Protein AF-A0A536PSN5-F1 (afdb_monomer_lite)

Sequence (116 aa):
MEDESQDAVEALYRTQGERIWRAVMAYTQDPDLASDAVAEAFAQALVRGSAIRSPARWVWRTAFRIAAGMLQERSRSVRLAGTESYLMRDLGGELLTGLARLPAKQRAALVLFYYA

Secondary structure (DSSP, 8-state):
-HHHHHHHHHHHHHHHHHHHHHHHHHHHS-HHHHHHHHHHHHHHHHHHGGG-S-HHHHHHHHHHHHHHHHHHHHHHHHHHH-STTTTS---S-HHHHHHHTS-HHHHHHHHHHHH-

Structure (mmCIF, N/CA/C/O backbone):
data_AF-A0A536PSN5-F1
#
_entry.id   AF-A0A536PSN5-F1
#
loop_
_atom_site.group_PDB
_atom_site.id
_atom_site.type_symbol
_atom_site.label_atom_id
_atom_site.label_alt_id
_atom_site.label_comp_id
_atom_site.label_asym_id
_atom_site.label_entity_id
_atom_site.label_seq_id
_atom_site.pdbx_PDB_ins_code
_atom_site.Cartn_x
_atom_site.Cartn_y
_atom_site.Cartn_z
_atom_site.occupancy
_atom_site.B_iso_or_equiv
_atom_site.auth_seq_id
_atom_site.auth_comp_id
_atom_site.auth_asym_id
_atom_site.auth_atom_id
_atom_site.pdbx_PDB_model_num
ATOM 1 N N . MET A 1 1 ? -16.785 7.607 18.757 1.00 63.78 1 MET A N 1
ATOM 2 C CA . MET A 1 1 ? -16.871 6.822 17.503 1.00 63.78 1 MET A CA 1
ATOM 3 C C . MET A 1 1 ? -15.772 7.208 16.521 1.00 63.78 1 MET A C 1
ATOM 5 O O . MET A 1 1 ? -15.160 6.308 15.972 1.00 63.78 1 MET A O 1
ATOM 9 N N . GLU A 1 2 ? -15.506 8.499 16.287 1.00 70.06 2 GLU A N 1
ATOM 10 C CA . GLU A 1 2 ? -14.378 8.940 15.439 1.00 70.06 2 GLU A CA 1
ATOM 11 C C . GLU A 1 2 ? -13.020 8.499 16.011 1.00 70.06 2 GLU A C 1
ATOM 13 O O . GLU A 1 2 ? -12.259 7.839 15.310 1.00 70.06 2 GLU A O 1
ATOM 18 N N . ASP A 1 3 ? -12.813 8.731 17.308 1.00 76.31 3 ASP A N 1
ATOM 19 C CA . ASP A 1 3 ? -11.624 8.338 18.085 1.00 76.31 3 ASP A CA 1
ATOM 20 C C . ASP A 1 3 ? -11.313 6.829 17.972 1.00 76.31 3 ASP A C 1
ATOM 22 O O . ASP A 1 3 ? -10.254 6.423 17.509 1.00 76.31 3 ASP A O 1
ATOM 26 N N . GLU A 1 4 ? -12.319 5.981 18.205 1.00 81.38 4 GLU A N 1
ATOM 27 C CA . GLU A 1 4 ? -12.217 4.516 18.090 1.00 81.38 4 GLU A CA 1
ATOM 28 C C . GLU A 1 4 ? -11.838 4.040 16.672 1.00 81.38 4 GLU A C 1
ATOM 30 O O . GLU A 1 4 ? -11.138 3.042 16.491 1.00 81.38 4 GLU A O 1
ATOM 35 N N . SER A 1 5 ? -12.282 4.759 15.633 1.00 83.81 5 SER A N 1
ATOM 36 C CA . SER A 1 5 ? -11.906 4.439 14.252 1.00 83.81 5 SER A CA 1
ATOM 37 C C . SER A 1 5 ? -10.469 4.850 13.923 1.00 83.81 5 SER A C 1
ATOM 39 O O . SER A 1 5 ? -9.805 4.155 13.151 1.00 83.81 5 SER A O 1
ATOM 41 N N . GLN A 1 6 ? -9.974 5.935 14.525 1.00 87.38 6 GLN A N 1
ATOM 42 C CA . GLN A 1 6 ? -8.581 6.356 14.397 1.00 87.38 6 GLN A CA 1
ATOM 43 C C . GLN A 1 6 ? -7.655 5.394 15.143 1.00 87.38 6 GLN A C 1
ATOM 45 O O . GLN A 1 6 ? -6.675 4.939 14.55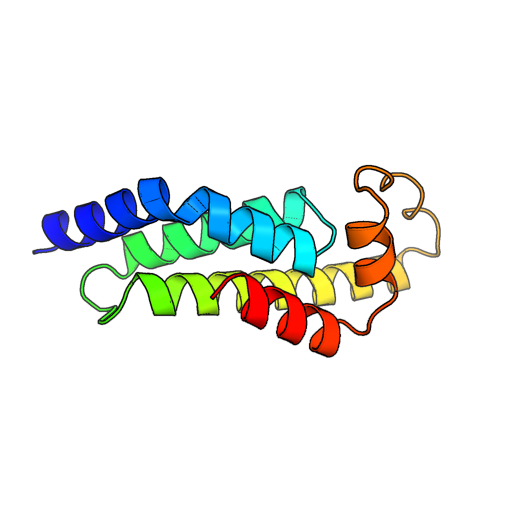0 1.00 87.38 6 GLN A O 1
ATOM 50 N N . ASP A 1 7 ? -8.034 4.963 16.348 1.00 91.25 7 ASP A N 1
ATOM 51 C CA . ASP A 1 7 ? -7.325 3.935 17.116 1.00 91.25 7 ASP A CA 1
ATOM 52 C C . ASP A 1 7 ? -7.201 2.621 16.334 1.00 91.25 7 ASP A C 1
ATOM 54 O O . ASP A 1 7 ? -6.140 1.994 16.297 1.00 91.25 7 ASP A O 1
ATOM 58 N N . ALA A 1 8 ? -8.266 2.208 15.639 1.00 90.75 8 ALA A N 1
ATOM 59 C CA . ALA A 1 8 ? -8.238 1.012 14.801 1.00 90.75 8 ALA A CA 1
ATOM 60 C C . ALA A 1 8 ? -7.265 1.141 13.613 1.00 90.75 8 ALA A C 1
ATOM 62 O O . ALA A 1 8 ? -6.601 0.167 13.240 1.00 90.75 8 ALA A O 1
ATOM 63 N N . VAL A 1 9 ? -7.165 2.329 13.007 1.00 94.06 9 VAL A N 1
ATOM 64 C CA . VAL A 1 9 ? -6.217 2.604 11.915 1.00 94.06 9 VAL A CA 1
ATOM 65 C C . VAL A 1 9 ? -4.780 2.684 12.441 1.00 94.06 9 VAL A C 1
ATOM 67 O O . VAL A 1 9 ? -3.878 2.130 11.810 1.00 94.06 9 VAL A O 1
ATOM 70 N N . GLU A 1 10 ? -4.556 3.290 13.606 1.00 94.75 10 GLU A N 1
ATOM 71 C CA . GLU A 1 10 ? -3.248 3.318 14.267 1.00 94.75 10 GLU A CA 1
ATOM 72 C C . GLU A 1 10 ? -2.779 1.905 14.639 1.00 94.75 10 GLU A C 1
ATOM 74 O O . GLU A 1 10 ? -1.652 1.510 14.322 1.00 94.75 10 GLU A O 1
ATOM 79 N N . ALA A 1 11 ? -3.655 1.104 15.248 1.00 95.25 11 ALA A N 1
ATOM 80 C CA . ALA A 1 11 ? -3.371 -0.289 15.573 1.00 95.25 11 ALA A CA 1
ATOM 81 C C . ALA A 1 11 ? -3.028 -1.096 14.311 1.00 95.25 11 ALA A C 1
ATOM 83 O O . ALA A 1 11 ? -2.084 -1.893 14.309 1.00 95.25 11 ALA A O 1
ATOM 84 N N . LEU A 1 12 ? -3.741 -0.860 13.206 1.00 96.38 12 LEU A N 1
ATOM 85 C CA . LEU A 1 12 ? -3.426 -1.463 11.912 1.00 96.38 12 LEU A CA 1
ATOM 86 C C . LEU A 1 12 ? -2.048 -1.029 11.393 1.00 96.38 12 LEU A C 1
ATOM 88 O O . LEU A 1 12 ? -1.303 -1.870 10.894 1.00 96.38 12 LEU A O 1
ATOM 92 N N . TYR A 1 13 ? -1.688 0.250 11.511 1.00 95.62 13 TYR A N 1
ATOM 93 C CA . TYR A 1 13 ? -0.374 0.740 11.091 1.00 95.62 13 TYR A CA 1
ATOM 94 C C . TYR A 1 13 ? 0.748 0.059 11.877 1.00 95.62 13 TYR A C 1
ATOM 96 O O . TYR A 1 13 ? 1.680 -0.481 11.284 1.00 95.62 13 TYR A O 1
ATOM 104 N N . ARG A 1 14 ? 0.621 -0.011 13.206 1.00 96.75 14 ARG A N 1
ATOM 105 C CA . ARG A 1 14 ? 1.626 -0.652 14.066 1.00 96.75 14 ARG A CA 1
ATOM 106 C C . ARG A 1 14 ? 1.763 -2.152 13.812 1.00 96.75 14 ARG A C 1
ATOM 108 O O . ARG A 1 14 ? 2.863 -2.683 13.900 1.00 96.75 14 ARG A O 1
ATOM 115 N N . THR A 1 15 ? 0.664 -2.838 13.498 1.00 97.12 15 THR A N 1
ATOM 116 C CA . THR A 1 15 ? 0.666 -4.301 13.319 1.00 97.12 15 THR A CA 1
ATOM 117 C C . THR A 1 15 ? 0.962 -4.753 11.891 1.00 97.12 15 THR A C 1
ATOM 119 O O . THR A 1 15 ? 1.561 -5.809 11.702 1.00 97.12 15 THR A O 1
ATOM 122 N N . GLN A 1 16 ? 0.545 -3.993 10.874 1.00 96.06 16 GLN A N 1
ATOM 123 C CA . GLN A 1 16 ? 0.654 -4.400 9.468 1.00 96.06 16 GLN A CA 1
ATOM 124 C C . GLN A 1 16 ? 1.354 -3.391 8.562 1.00 96.06 16 GLN A C 1
ATOM 126 O O . GLN A 1 16 ? 1.675 -3.757 7.432 1.00 96.06 16 GLN A O 1
ATOM 131 N N . GLY A 1 17 ? 1.624 -2.163 9.011 1.00 95.62 17 GLY A N 1
ATOM 132 C CA . GLY A 1 17 ? 2.214 -1.112 8.177 1.00 95.62 17 GLY A CA 1
ATOM 133 C C . GLY A 1 17 ? 3.507 -1.561 7.500 1.00 95.62 17 GLY A C 1
ATOM 134 O O . GLY A 1 17 ? 3.641 -1.449 6.285 1.00 95.62 17 GLY A O 1
ATOM 135 N N . GLU A 1 18 ? 4.405 -2.196 8.251 1.00 96.56 18 GLU A N 1
ATOM 136 C CA . GLU A 1 18 ? 5.664 -2.717 7.713 1.00 96.56 18 GLU A CA 1
ATOM 137 C C . GLU A 1 18 ? 5.453 -3.864 6.702 1.00 96.56 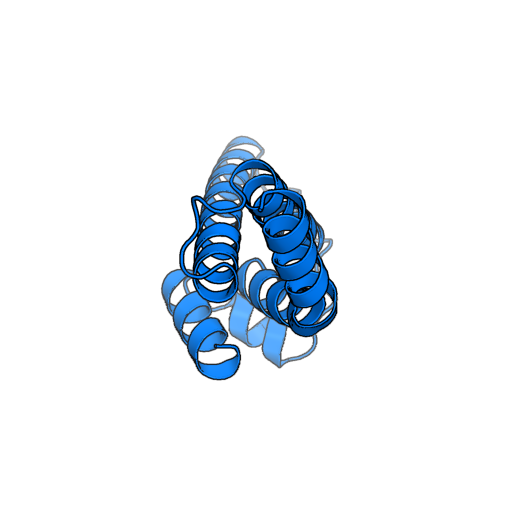18 GLU A C 1
ATOM 139 O O . GLU A 1 18 ? 6.143 -3.953 5.686 1.00 96.56 18 GLU A O 1
ATOM 144 N N . ARG A 1 19 ? 4.473 -4.747 6.936 1.00 96.00 19 ARG A N 1
ATOM 145 C CA . ARG A 1 19 ? 4.123 -5.839 6.008 1.00 96.00 19 ARG A CA 1
ATOM 146 C C . ARG A 1 19 ? 3.547 -5.291 4.703 1.00 96.00 19 ARG A C 1
ATOM 148 O O . ARG A 1 19 ? 3.926 -5.759 3.632 1.00 96.00 19 ARG A O 1
ATOM 155 N N . ILE A 1 20 ? 2.668 -4.296 4.794 1.00 97.50 20 ILE A N 1
ATOM 156 C CA . ILE A 1 20 ? 2.094 -3.606 3.635 1.00 97.50 20 ILE A CA 1
ATOM 157 C C . ILE A 1 20 ? 3.206 -2.887 2.869 1.00 97.50 20 ILE A C 1
ATOM 159 O O . ILE A 1 20 ? 3.302 -3.046 1.656 1.00 97.50 20 ILE A O 1
ATOM 163 N N . TRP A 1 21 ? 4.092 -2.170 3.563 1.00 97.56 21 TRP A N 1
ATOM 164 C CA . TRP A 1 21 ? 5.226 -1.484 2.948 1.00 97.56 21 TRP A CA 1
ATOM 165 C C . TRP A 1 21 ? 6.144 -2.437 2.188 1.00 97.56 21 TRP A C 1
ATOM 167 O O . TRP A 1 21 ? 6.420 -2.196 1.016 1.00 97.56 21 TRP A O 1
ATOM 177 N N . ARG A 1 22 ? 6.547 -3.567 2.787 1.00 95.19 22 ARG A N 1
ATOM 178 C CA . ARG A 1 22 ? 7.376 -4.569 2.092 1.00 95.19 22 ARG A CA 1
ATOM 179 C C . ARG A 1 22 ? 6.687 -5.118 0.844 1.00 95.19 22 ARG A C 1
ATOM 181 O O . ARG A 1 22 ? 7.340 -5.292 -0.183 1.00 95.19 22 ARG A O 1
ATOM 188 N N . ALA A 1 23 ? 5.378 -5.360 0.912 1.00 95.38 23 ALA A N 1
ATOM 189 C CA . ALA A 1 23 ? 4.603 -5.821 -0.233 1.00 95.38 23 ALA A CA 1
ATOM 190 C C . ALA A 1 23 ? 4.575 -4.767 -1.352 1.00 95.38 23 ALA A C 1
ATOM 192 O O . ALA A 1 23 ? 4.862 -5.069 -2.510 1.00 95.38 23 ALA A O 1
ATOM 193 N N . VAL A 1 24 ? 4.278 -3.512 -1.012 1.00 96.31 24 VAL A N 1
ATOM 194 C CA . VAL A 1 24 ? 4.235 -2.423 -1.993 1.00 96.31 24 VAL A CA 1
ATOM 195 C C . VAL A 1 24 ? 5.625 -2.161 -2.573 1.00 96.31 24 VAL A C 1
ATOM 197 O O . VAL A 1 24 ? 5.733 -2.039 -3.786 1.00 96.31 24 VAL A O 1
ATOM 200 N N . MET A 1 25 ? 6.688 -2.188 -1.766 1.00 93.94 25 MET A N 1
ATOM 201 C CA . MET A 1 25 ? 8.075 -2.073 -2.231 1.00 93.94 25 MET A CA 1
ATOM 202 C C . MET A 1 25 ? 8.431 -3.206 -3.194 1.00 93.94 25 MET A C 1
ATOM 204 O O . MET A 1 25 ? 8.941 -2.953 -4.283 1.00 93.94 25 MET A O 1
ATOM 208 N N . ALA A 1 26 ? 8.072 -4.451 -2.870 1.00 90.19 26 ALA A N 1
ATOM 209 C CA . ALA A 1 26 ? 8.260 -5.574 -3.781 1.00 90.19 26 ALA A CA 1
ATOM 210 C C . ALA A 1 26 ? 7.479 -5.390 -5.094 1.00 90.19 26 ALA A C 1
ATOM 212 O O . ALA A 1 26 ? 7.940 -5.815 -6.150 1.00 90.19 26 ALA A O 1
ATOM 213 N N . TYR A 1 27 ? 6.325 -4.723 -5.073 1.00 92.75 27 TYR A N 1
ATOM 214 C CA . TYR A 1 27 ? 5.548 -4.419 -6.274 1.00 92.75 27 TYR A CA 1
ATOM 215 C C . TYR A 1 27 ? 6.127 -3.261 -7.107 1.00 92.75 27 TYR A C 1
ATOM 217 O O . TYR A 1 27 ? 6.264 -3.394 -8.330 1.00 92.75 27 TYR A O 1
ATOM 225 N N . THR A 1 28 ? 6.472 -2.140 -6.476 1.00 91.50 28 THR A N 1
ATOM 226 C CA . THR A 1 28 ? 6.994 -0.932 -7.137 1.00 91.50 28 THR A CA 1
ATOM 227 C C . THR A 1 28 ? 8.457 -1.065 -7.524 1.00 91.50 28 THR A C 1
ATOM 229 O O . THR A 1 28 ? 8.923 -0.361 -8.422 1.00 91.50 28 THR A O 1
ATOM 232 N N . GLN A 1 29 ? 9.170 -1.976 -6.858 1.00 87.94 29 GLN A N 1
ATOM 233 C CA . GLN A 1 29 ? 10.625 -2.042 -6.831 1.00 87.94 29 GLN 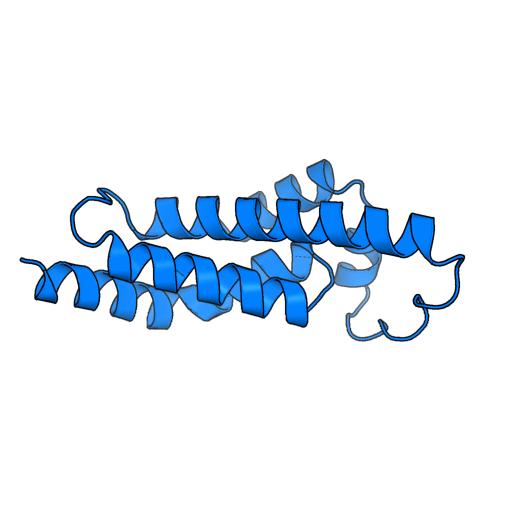A CA 1
ATOM 234 C C . GLN A 1 29 ? 11.231 -0.702 -6.404 1.00 87.94 29 GLN A C 1
ATOM 236 O O . GLN A 1 29 ? 12.312 -0.361 -6.844 1.00 87.94 29 GLN A O 1
ATOM 241 N N . ASP A 1 30 ? 10.513 0.118 -5.644 1.00 88.94 30 ASP A N 1
ATOM 242 C CA . ASP A 1 30 ? 10.822 1.528 -5.423 1.00 88.94 30 ASP A CA 1
ATOM 243 C C . ASP A 1 30 ? 10.479 1.908 -3.980 1.00 88.94 30 ASP A C 1
ATOM 245 O O . ASP A 1 30 ? 9.286 1.949 -3.652 1.00 88.94 30 ASP A O 1
ATOM 249 N N . PRO A 1 31 ? 11.478 2.126 -3.108 1.00 88.62 31 PRO A N 1
ATOM 250 C CA . PRO A 1 31 ? 11.220 2.395 -1.699 1.00 88.62 31 PRO A CA 1
ATOM 251 C C . PRO A 1 31 ? 10.501 3.731 -1.479 1.00 88.62 31 PRO A C 1
ATOM 253 O O . PRO A 1 31 ? 9.671 3.809 -0.573 1.00 88.62 31 PRO A O 1
ATOM 256 N N . ASP A 1 32 ? 10.746 4.737 -2.321 1.00 92.31 32 ASP A N 1
ATOM 257 C CA . ASP A 1 32 ? 10.116 6.055 -2.194 1.00 92.31 32 ASP A CA 1
ATOM 258 C C . ASP A 1 32 ? 8.633 5.960 -2.564 1.00 92.31 32 ASP A C 1
ATOM 260 O O . ASP A 1 32 ? 7.764 6.236 -1.738 1.00 92.31 32 ASP A O 1
ATOM 264 N N . LEU A 1 33 ? 8.324 5.401 -3.744 1.00 94.88 33 LEU A N 1
ATOM 265 C CA . LEU A 1 33 ? 6.930 5.176 -4.160 1.00 94.88 33 LEU A CA 1
ATOM 266 C C . LEU A 1 33 ? 6.174 4.258 -3.189 1.00 94.88 33 LEU A C 1
ATOM 268 O O . LEU A 1 33 ? 4.962 4.391 -3.031 1.00 94.88 33 LEU A O 1
ATOM 272 N N . ALA A 1 34 ? 6.856 3.290 -2.571 1.00 95.69 34 ALA A N 1
ATOM 273 C CA . ALA A 1 34 ? 6.222 2.420 -1.588 1.00 95.69 34 ALA A CA 1
ATOM 274 C C . ALA A 1 34 ? 5.876 3.168 -0.302 1.00 95.69 34 ALA A C 1
ATOM 276 O O . ALA A 1 34 ? 4.777 2.996 0.226 1.00 95.69 34 ALA A O 1
ATOM 277 N N . SER A 1 35 ? 6.795 4.002 0.180 1.00 97.00 35 SER A N 1
ATOM 278 C CA . SER A 1 35 ? 6.591 4.811 1.379 1.00 97.00 35 SER A CA 1
ATOM 279 C C . SER A 1 35 ? 5.444 5.796 1.176 1.00 97.00 35 SER A C 1
ATOM 281 O O . SER A 1 35 ? 4.511 5.803 1.979 1.00 97.00 35 SER A O 1
ATOM 283 N N . ASP A 1 36 ? 5.442 6.518 0.054 1.00 98.06 36 ASP A N 1
ATOM 284 C CA . ASP A 1 36 ? 4.393 7.484 -0.283 1.00 98.06 36 ASP A CA 1
ATOM 285 C C . ASP A 1 36 ? 3.024 6.812 -0.420 1.00 98.06 36 ASP A C 1
ATOM 287 O O . ASP A 1 36 ? 2.036 7.263 0.159 1.00 98.06 36 ASP A O 1
ATOM 291 N N . ALA A 1 37 ? 2.949 5.688 -1.140 1.00 98.38 37 ALA A N 1
ATOM 292 C CA . ALA A 1 37 ? 1.686 4.989 -1.350 1.00 98.38 37 ALA A CA 1
ATOM 293 C C . ALA A 1 37 ? 1.089 4.428 -0.051 1.00 98.38 37 ALA A C 1
ATOM 295 O O . ALA A 1 37 ? -0.134 4.432 0.120 1.00 98.38 37 ALA A O 1
ATOM 296 N N . VAL A 1 38 ? 1.930 3.931 0.861 1.00 98.31 38 VAL A N 1
ATOM 297 C CA . VAL A 1 38 ? 1.478 3.427 2.163 1.00 98.31 38 VAL A CA 1
ATOM 298 C C . VAL A 1 38 ? 1.064 4.575 3.075 1.00 98.31 38 VAL A C 1
ATOM 300 O O . VAL A 1 38 ? -0.024 4.508 3.648 1.00 98.31 38 VAL A O 1
ATOM 303 N N . ALA A 1 39 ? 1.874 5.630 3.175 1.00 98.06 39 ALA A N 1
ATOM 304 C CA . ALA A 1 39 ? 1.556 6.804 3.982 1.00 98.06 39 ALA A CA 1
ATOM 305 C C . ALA A 1 39 ? 0.226 7.434 3.546 1.00 98.06 39 ALA A C 1
ATOM 307 O O . ALA A 1 39 ? -0.661 7.636 4.375 1.00 98.06 39 ALA A O 1
ATOM 308 N N . GLU A 1 40 ? 0.038 7.637 2.241 1.00 98.50 40 GLU A N 1
ATOM 309 C CA . GLU A 1 40 ? -1.196 8.187 1.680 1.00 98.50 40 GLU A CA 1
ATOM 310 C C . GLU A 1 40 ? -2.405 7.278 1.953 1.00 98.50 40 GLU A C 1
ATOM 312 O O . GLU A 1 40 ? -3.476 7.751 2.336 1.00 98.50 40 GLU A O 1
ATOM 317 N N . ALA A 1 41 ? -2.257 5.954 1.822 1.00 98.50 41 ALA A N 1
ATOM 318 C CA . ALA A 1 41 ? -3.343 5.026 2.130 1.00 98.50 41 ALA A CA 1
ATOM 319 C C . ALA A 1 41 ? -3.777 5.108 3.604 1.00 98.50 41 ALA A C 1
ATOM 321 O O . ALA A 1 41 ? -4.975 5.102 3.890 1.00 98.50 41 ALA A O 1
ATOM 322 N N . PHE A 1 42 ? -2.832 5.209 4.540 1.00 98.19 42 PHE A N 1
ATOM 323 C CA . PHE A 1 42 ? -3.151 5.377 5.959 1.00 98.19 42 PHE A CA 1
ATOM 324 C C . PHE A 1 42 ? -3.730 6.764 6.266 1.00 98.19 42 PHE A C 1
ATOM 326 O O . PHE A 1 42 ? -4.717 6.848 6.996 1.00 98.19 42 PHE A O 1
ATOM 333 N N . ALA A 1 43 ? -3.210 7.832 5.655 1.00 97.69 43 ALA A N 1
ATOM 334 C CA . ALA A 1 43 ? -3.754 9.182 5.799 1.00 97.69 43 ALA A CA 1
ATOM 335 C C . ALA A 1 43 ? -5.221 9.250 5.341 1.00 97.69 43 ALA A C 1
ATOM 337 O O . ALA A 1 43 ? -6.091 9.730 6.068 1.00 97.69 43 ALA A O 1
ATOM 338 N N . GLN A 1 44 ? -5.538 8.675 4.178 1.00 97.69 44 GLN A N 1
ATOM 339 C CA . GLN A 1 44 ? -6.920 8.601 3.703 1.00 97.69 44 GLN A CA 1
ATOM 340 C C . GLN A 1 44 ? -7.810 7.723 4.592 1.00 97.69 44 GLN A C 1
ATOM 342 O O . GLN A 1 44 ? -9.007 7.993 4.706 1.00 97.69 44 GLN A O 1
ATOM 347 N N . ALA A 1 45 ? -7.262 6.670 5.206 1.00 97.06 45 ALA A N 1
ATOM 348 C CA . ALA A 1 45 ? -8.011 5.843 6.147 1.00 97.06 45 ALA A CA 1
ATOM 349 C C . ALA A 1 45 ? -8.372 6.623 7.420 1.00 97.06 45 ALA A C 1
ATOM 351 O O . ALA A 1 45 ? -9.523 6.555 7.847 1.00 97.06 45 ALA A O 1
ATOM 352 N N . LEU A 1 46 ? -7.439 7.418 7.959 1.00 95.44 46 LEU A N 1
ATOM 353 C CA . LEU A 1 46 ? -7.685 8.302 9.104 1.00 95.44 46 LEU A CA 1
ATOM 354 C C . LEU A 1 46 ? -8.773 9.338 8.803 1.00 95.44 46 LEU A C 1
ATOM 356 O O . LEU A 1 46 ? -9.675 9.519 9.611 1.00 95.44 46 LEU A O 1
ATOM 360 N N . VAL A 1 47 ? -8.727 9.971 7.626 1.00 94.81 47 VAL A N 1
ATOM 361 C CA . VAL A 1 47 ? -9.728 10.976 7.214 1.00 94.81 47 VAL A CA 1
ATOM 362 C C . VAL A 1 47 ? -11.117 10.360 7.025 1.00 94.81 47 VAL A C 1
ATOM 364 O O . VAL A 1 47 ? -12.127 10.997 7.305 1.00 94.81 47 VAL A O 1
ATOM 367 N N . ARG A 1 48 ? -11.197 9.125 6.519 1.00 94.25 48 ARG A N 1
ATOM 368 C CA . ARG A 1 48 ? -12.480 8.447 6.272 1.00 94.25 48 ARG A CA 1
ATOM 369 C C . ARG A 1 48 ? -13.075 7.805 7.526 1.00 94.25 48 ARG A C 1
ATOM 371 O O . ARG A 1 48 ? -14.289 7.605 7.559 1.00 94.25 48 ARG A O 1
ATOM 378 N N . GLY A 1 49 ? -12.239 7.432 8.495 1.00 91.12 49 GLY A N 1
ATOM 379 C CA . GLY A 1 49 ? -12.641 6.843 9.770 1.00 91.12 49 GLY A CA 1
ATOM 380 C C . GLY A 1 49 ? -13.679 5.725 9.625 1.00 91.12 49 GLY A C 1
ATOM 381 O O . GLY A 1 49 ? -13.518 4.778 8.846 1.00 91.12 49 GLY A O 1
ATOM 382 N N . SER A 1 50 ? -14.790 5.871 10.346 1.00 91.06 50 SER A N 1
ATOM 383 C CA . SER A 1 50 ? -15.885 4.893 10.438 1.00 91.06 50 SER A CA 1
ATOM 384 C C . SER A 1 50 ? -16.611 4.588 9.118 1.00 91.06 50 SER A C 1
ATOM 386 O O . SER A 1 50 ? -17.305 3.573 9.022 1.00 91.06 50 SER A O 1
ATOM 388 N N . ALA A 1 51 ? -16.417 5.384 8.059 1.00 92.25 51 ALA A N 1
ATOM 389 C CA . ALA A 1 51 ? -16.951 5.069 6.732 1.00 92.25 51 ALA A CA 1
ATOM 390 C C . ALA A 1 51 ? -16.316 3.800 6.123 1.00 92.25 51 ALA A C 1
ATOM 392 O O . ALA A 1 51 ? -16.862 3.200 5.189 1.00 92.25 51 ALA A O 1
ATOM 393 N N . ILE A 1 52 ? -15.156 3.367 6.633 1.00 93.69 52 ILE A N 1
ATOM 394 C CA . ILE A 1 52 ? -14.470 2.159 6.184 1.00 93.69 52 ILE A CA 1
ATOM 395 C C . ILE A 1 52 ? -14.864 0.967 7.065 1.00 93.69 52 ILE A C 1
ATOM 397 O O . ILE A 1 52 ? -14.323 0.752 8.142 1.00 93.69 52 ILE A O 1
ATOM 401 N N . ARG A 1 53 ? -15.730 0.093 6.537 1.00 89.69 53 ARG A N 1
ATOM 402 C CA . ARG A 1 53 ? -16.157 -1.142 7.230 1.00 89.69 53 ARG A CA 1
ATOM 403 C C . ARG A 1 53 ? -15.025 -2.129 7.547 1.00 89.69 53 ARG A C 1
ATOM 405 O O . ARG A 1 53 ? -15.159 -2.949 8.442 1.00 89.69 53 ARG A O 1
ATOM 412 N N . SER A 1 54 ? -13.947 -2.126 6.763 1.00 93.38 54 SER A N 1
ATOM 413 C CA . SER A 1 54 ? -12.808 -3.037 6.943 1.00 93.38 54 SER A CA 1
ATOM 414 C C . SER A 1 54 ? -11.503 -2.298 6.631 1.00 93.38 54 SER A C 1
ATOM 416 O O . SER A 1 54 ? -11.047 -2.344 5.482 1.00 93.38 54 SER A O 1
ATOM 418 N N . PRO A 1 55 ? -10.922 -1.591 7.623 1.00 94.25 55 PRO A N 1
ATOM 419 C CA . PRO A 1 55 ? -9.728 -0.764 7.439 1.00 94.25 55 PRO A CA 1
ATOM 420 C C . PRO A 1 55 ? -8.564 -1.529 6.816 1.00 94.25 55 PRO A C 1
ATOM 422 O O . PRO A 1 55 ? -8.016 -1.081 5.816 1.00 94.25 55 PRO A O 1
ATOM 425 N N . ALA A 1 56 ? -8.277 -2.742 7.299 1.00 94.06 56 ALA A N 1
ATOM 426 C CA . ALA A 1 56 ? -7.206 -3.581 6.761 1.00 94.06 56 ALA A CA 1
ATOM 427 C C . ALA A 1 56 ? -7.363 -3.838 5.252 1.00 94.06 56 ALA A C 1
ATOM 429 O O . ALA A 1 56 ? -6.503 -3.461 4.457 1.00 94.06 56 ALA A O 1
ATOM 430 N N . ARG A 1 57 ? -8.497 -4.416 4.830 1.00 94.94 57 ARG A N 1
ATOM 431 C CA . ARG A 1 57 ? -8.761 -4.712 3.410 1.00 94.94 57 ARG A CA 1
ATOM 432 C C . ARG A 1 57 ? -8.733 -3.445 2.558 1.00 94.94 57 ARG A C 1
ATOM 434 O O . ARG A 1 57 ? -8.289 -3.475 1.410 1.00 94.94 57 ARG A O 1
ATOM 441 N N . TRP A 1 58 ? -9.248 -2.346 3.102 1.00 97.44 58 TRP A N 1
ATOM 442 C CA . TRP A 1 58 ? -9.290 -1.075 2.402 1.00 97.44 58 TRP A CA 1
ATOM 443 C C . TRP A 1 58 ? -7.885 -0.510 2.186 1.00 97.44 58 TRP A C 1
ATOM 445 O O . TRP A 1 58 ? -7.559 -0.206 1.043 1.00 97.44 58 TRP A O 1
ATOM 455 N N . VAL A 1 59 ? -7.044 -0.455 3.224 1.00 97.56 59 VAL A N 1
ATOM 456 C CA . VAL A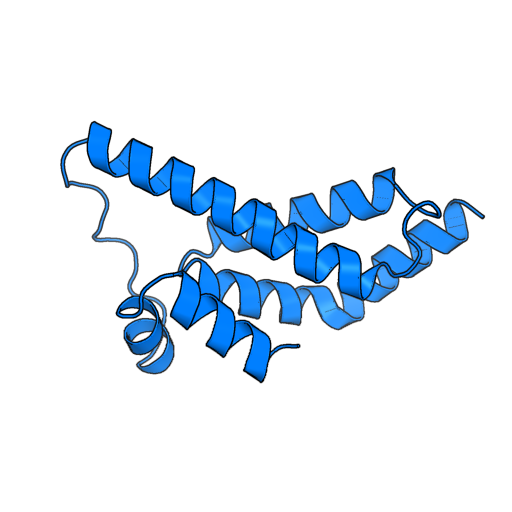 1 59 ? -5.667 0.059 3.145 1.00 97.56 59 VAL A CA 1
ATOM 457 C C . VAL A 1 59 ? -4.828 -0.772 2.181 1.00 97.56 59 VAL A C 1
ATOM 459 O O . VAL A 1 59 ? -4.203 -0.195 1.297 1.00 97.56 59 VAL A O 1
ATOM 462 N N . TRP A 1 60 ? -4.888 -2.108 2.260 1.00 97.19 60 TRP A N 1
ATOM 463 C CA . TRP A 1 60 ? -4.213 -2.988 1.297 1.00 97.19 60 TRP A CA 1
ATOM 464 C C . TRP A 1 60 ? -4.599 -2.641 -0.144 1.00 97.19 60 TRP A C 1
ATOM 466 O O . TRP A 1 60 ? -3.747 -2.381 -0.991 1.00 97.19 60 TRP A O 1
ATOM 476 N N . ARG A 1 61 ? -5.901 -2.566 -0.435 1.00 97.31 61 ARG A N 1
ATOM 477 C CA . ARG A 1 61 ? -6.376 -2.232 -1.782 1.00 97.31 61 ARG A CA 1
ATOM 478 C C . ARG A 1 61 ? -5.958 -0.823 -2.211 1.00 97.31 61 ARG A C 1
ATOM 480 O O . ARG A 1 61 ? -5.606 -0.624 -3.373 1.00 97.31 61 ARG A O 1
ATOM 487 N N . THR A 1 62 ? -6.046 0.151 -1.314 1.00 98.31 62 THR A N 1
ATOM 488 C CA . THR A 1 62 ? -5.756 1.557 -1.605 1.00 98.31 62 THR A CA 1
ATOM 489 C C . THR A 1 62 ? -4.267 1.773 -1.863 1.00 98.31 62 THR A C 1
ATOM 491 O O . THR A 1 62 ? -3.934 2.350 -2.895 1.00 98.31 62 THR A O 1
ATOM 494 N N . ALA A 1 63 ? -3.380 1.222 -1.031 1.00 98.25 63 ALA A N 1
ATOM 495 C CA . ALA A 1 63 ? -1.932 1.338 -1.200 1.00 98.25 63 ALA A CA 1
ATOM 496 C C . ALA A 1 63 ? -1.471 0.802 -2.566 1.00 98.25 63 ALA A C 1
ATOM 498 O O . ALA A 1 63 ? -0.766 1.489 -3.301 1.00 98.25 63 ALA A O 1
ATOM 499 N N . PHE A 1 64 ? -1.953 -0.376 -2.981 1.00 97.31 64 PHE A N 1
ATOM 500 C CA . PHE A 1 64 ? -1.620 -0.931 -4.299 1.00 97.31 64 PHE A CA 1
ATOM 501 C C . PHE A 1 64 ? -2.182 -0.106 -5.462 1.00 97.31 64 PHE A C 1
ATOM 503 O O . PHE A 1 64 ? -1.535 0.005 -6.503 1.00 97.31 64 PHE A O 1
ATOM 510 N N . ARG A 1 65 ? -3.373 0.490 -5.313 1.00 97.69 65 ARG A N 1
ATOM 511 C CA . ARG A 1 65 ? -3.945 1.373 -6.343 1.00 97.69 65 ARG A CA 1
ATOM 512 C C . ARG A 1 65 ? -3.143 2.661 -6.495 1.00 97.69 65 ARG A C 1
ATOM 514 O O . ARG A 1 65 ? -2.897 3.065 -7.628 1.00 97.69 65 ARG A O 1
ATOM 521 N N . ILE A 1 66 ? -2.743 3.276 -5.384 1.00 98.38 66 ILE A N 1
ATOM 522 C CA . ILE A 1 66 ? -1.913 4.486 -5.381 1.00 98.38 66 ILE A CA 1
ATOM 523 C C . ILE A 1 66 ? -0.556 4.175 -6.018 1.00 98.38 66 ILE A C 1
ATOM 525 O O . ILE A 1 66 ? -0.180 4.813 -6.999 1.00 98.38 66 ILE A O 1
ATOM 529 N N . ALA A 1 67 ? 0.112 3.113 -5.561 1.00 96.81 67 ALA A N 1
ATOM 530 C CA . ALA A 1 67 ? 1.389 2.667 -6.109 1.00 96.81 67 ALA A CA 1
ATOM 531 C C . ALA A 1 67 ? 1.324 2.374 -7.619 1.00 96.81 67 ALA A C 1
ATOM 533 O O . ALA A 1 67 ? 2.235 2.726 -8.367 1.00 96.81 67 ALA A O 1
ATOM 534 N N . ALA A 1 68 ? 0.237 1.756 -8.096 1.00 94.69 68 ALA A N 1
ATOM 535 C CA . ALA A 1 68 ? 0.037 1.503 -9.522 1.00 94.69 68 ALA A CA 1
ATOM 536 C C . ALA A 1 68 ? -0.094 2.803 -10.337 1.00 94.69 68 ALA A C 1
ATOM 538 O O . ALA A 1 68 ? 0.458 2.889 -11.436 1.00 94.69 68 ALA A O 1
ATOM 539 N N . GLY A 1 69 ? -0.794 3.810 -9.800 1.00 95.69 69 GLY A N 1
ATOM 540 C CA . GLY A 1 69 ? -0.891 5.142 -10.402 1.00 95.69 69 GLY A CA 1
ATOM 541 C C . GLY A 1 69 ? 0.470 5.833 -10.484 1.00 95.69 69 GLY A C 1
ATOM 542 O O . GLY A 1 69 ? 0.888 6.237 -11.569 1.00 95.69 69 GLY A O 1
ATOM 543 N N . MET A 1 70 ? 1.215 5.847 -9.376 1.00 94.50 70 MET A N 1
ATOM 544 C CA . MET A 1 70 ? 2.561 6.429 -9.305 1.00 94.50 70 MET A CA 1
ATOM 545 C C . MET A 1 70 ? 3.544 5.748 -10.272 1.00 94.50 70 MET A C 1
ATOM 547 O O . MET A 1 70 ? 4.310 6.419 -10.963 1.00 94.50 70 MET A O 1
ATOM 551 N N . LEU A 1 71 ? 3.499 4.415 -10.403 1.00 89.12 71 LEU A N 1
ATOM 552 C CA . LEU A 1 71 ? 4.298 3.687 -11.400 1.00 89.12 71 LEU A CA 1
ATOM 553 C C . LEU A 1 71 ? 3.943 4.090 -12.833 1.00 89.12 71 LEU A C 1
ATOM 555 O O . LEU A 1 71 ? 4.827 4.232 -13.683 1.00 89.12 71 LEU A O 1
ATOM 559 N N . GLN A 1 72 ? 2.651 4.253 -13.122 1.00 89.19 72 GLN A N 1
ATOM 560 C CA . GLN A 1 72 ? 2.200 4.671 -14.441 1.00 89.19 72 GLN A CA 1
ATOM 561 C C . GLN A 1 72 ? 2.701 6.081 -14.765 1.00 89.19 72 GLN A C 1
ATOM 563 O O . GLN A 1 72 ? 3.215 6.297 -15.864 1.00 89.19 72 GLN A O 1
ATOM 568 N N . GLU A 1 73 ? 2.600 7.013 -13.821 1.00 88.94 73 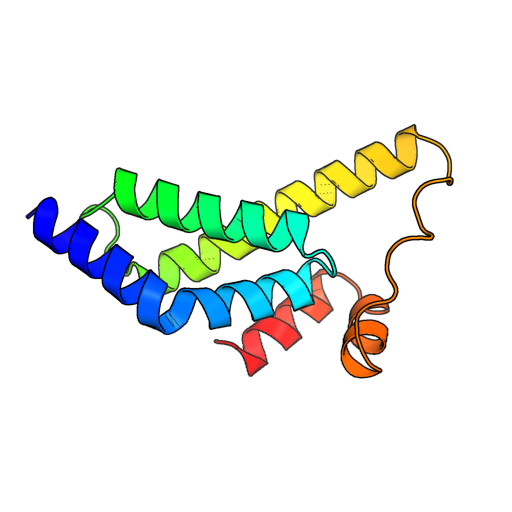GLU A N 1
ATOM 569 C CA . GLU A 1 73 ? 3.119 8.376 -13.947 1.00 88.94 73 GLU A CA 1
ATOM 570 C C . GLU A 1 73 ? 4.633 8.379 -14.149 1.00 88.94 73 GLU A C 1
ATOM 572 O O . GLU A 1 73 ? 5.112 8.918 -15.146 1.00 88.94 73 GLU A O 1
ATOM 577 N N . ARG A 1 74 ? 5.382 7.650 -13.316 1.00 82.81 74 ARG A N 1
ATOM 578 C CA . ARG A 1 74 ? 6.833 7.501 -13.468 1.00 82.81 74 ARG A CA 1
ATOM 579 C C . ARG A 1 74 ? 7.220 6.950 -14.841 1.00 82.81 74 ARG A C 1
ATOM 581 O O . ARG A 1 74 ? 8.129 7.473 -15.480 1.00 82.81 74 ARG A O 1
ATOM 588 N N . SER A 1 75 ? 6.513 5.935 -15.343 1.00 79.81 75 SER A N 1
ATOM 589 C CA . SER A 1 75 ? 6.769 5.370 -16.678 1.00 79.81 75 SER A CA 1
ATOM 590 C C . SER A 1 75 ? 6.509 6.362 -17.821 1.00 79.81 75 SER A C 1
ATOM 592 O O . SER A 1 75 ? 7.093 6.243 -18.901 1.00 79.81 75 SER A O 1
ATOM 594 N N . ARG A 1 76 ? 5.601 7.326 -17.621 1.00 78.94 76 ARG A N 1
ATOM 595 C CA . ARG A 1 76 ? 5.345 8.411 -18.577 1.00 78.94 76 ARG A CA 1
ATOM 596 C C . ARG A 1 76 ? 6.468 9.441 -18.509 1.00 78.94 76 ARG A C 1
ATOM 598 O O . ARG A 1 76 ? 7.002 9.782 -19.558 1.00 78.94 76 ARG A O 1
ATOM 605 N N . SER A 1 77 ? 6.886 9.838 -17.308 1.00 77.00 77 SER A N 1
ATOM 606 C CA . SER A 1 77 ? 8.001 10.771 -17.103 1.00 77.00 77 SER A CA 1
ATOM 607 C C . SER A 1 77 ? 9.319 10.241 -17.676 1.00 77.00 77 SER A C 1
ATOM 609 O O . SER A 1 77 ? 9.998 10.960 -18.399 1.00 77.00 77 SER A O 1
ATOM 611 N N . VAL A 1 78 ? 9.648 8.960 -17.463 1.00 70.75 78 VAL A N 1
ATOM 612 C CA . VAL A 1 78 ? 10.859 8.332 -18.034 1.00 70.75 78 VAL A CA 1
ATOM 613 C C . VAL A 1 78 ? 10.814 8.282 -19.565 1.00 70.75 78 VAL A C 1
ATOM 615 O O . VAL A 1 78 ? 11.827 8.527 -20.215 1.00 70.75 78 VAL A O 1
ATOM 618 N N . ARG A 1 79 ? 9.644 8.009 -20.162 1.00 65.56 79 ARG A N 1
ATOM 619 C CA . ARG A 1 79 ? 9.481 8.046 -21.627 1.00 65.56 79 ARG A CA 1
ATOM 620 C C . ARG A 1 79 ? 9.670 9.445 -22.211 1.00 65.56 79 ARG A C 1
ATOM 622 O O . ARG A 1 79 ? 10.162 9.553 -23.326 1.00 65.56 79 ARG A O 1
ATOM 629 N N . LEU A 1 80 ? 9.280 10.485 -21.475 1.00 65.62 80 LEU A N 1
ATOM 630 C CA . LEU A 1 80 ? 9.447 11.883 -21.882 1.00 65.62 80 LEU A CA 1
ATOM 631 C C . LEU A 1 80 ? 10.894 12.376 -21.707 1.00 65.62 80 LEU A C 1
ATOM 633 O O . LEU A 1 80 ? 11.336 13.217 -22.480 1.00 65.62 80 LEU A O 1
ATOM 637 N N . ALA A 1 81 ? 11.625 11.852 -20.718 1.00 60.78 81 ALA A N 1
ATOM 638 C CA . ALA A 1 81 ? 12.947 12.345 -20.325 1.00 60.78 81 ALA A CA 1
ATOM 639 C C . ALA A 1 81 ? 14.142 11.747 -21.093 1.00 60.78 81 ALA A C 1
ATOM 641 O O . ALA A 1 81 ? 15.252 12.225 -20.905 1.00 60.78 81 ALA A O 1
ATOM 642 N N . GLY A 1 82 ? 13.962 10.728 -21.941 1.00 50.16 82 GLY A N 1
ATOM 643 C CA . GLY A 1 82 ? 15.080 10.133 -22.687 1.00 50.16 82 GLY A CA 1
ATOM 644 C C . GLY A 1 82 ? 16.141 9.470 -21.787 1.00 50.16 82 GLY A C 1
ATOM 645 O O . GLY A 1 82 ? 17.186 10.032 -21.501 1.00 50.16 82 GLY A O 1
ATOM 646 N N . THR A 1 83 ? 15.882 8.226 -21.382 1.00 50.19 83 THR A N 1
ATOM 647 C CA . THR A 1 83 ? 16.861 7.177 -21.000 1.00 50.19 83 THR A CA 1
ATOM 648 C C . THR A 1 83 ? 17.798 7.343 -19.777 1.00 50.19 83 THR A C 1
ATOM 650 O O . THR A 1 83 ? 18.237 6.316 -19.270 1.00 50.19 83 THR A O 1
ATOM 653 N N . GLU A 1 84 ? 18.068 8.505 -19.178 1.00 44.75 84 GLU A N 1
ATOM 654 C CA . GLU A 1 84 ? 19.205 8.596 -18.217 1.00 44.75 84 GLU A CA 1
ATOM 655 C C . GLU A 1 84 ? 18.973 8.308 -16.710 1.00 44.75 84 GLU A C 1
ATOM 657 O O . GLU A 1 84 ? 19.882 8.487 -15.907 1.00 44.75 84 GLU A O 1
ATOM 662 N N . SER A 1 85 ? 17.826 7.786 -16.259 1.00 43.97 85 SER A N 1
ATOM 663 C CA . SER A 1 85 ? 17.560 7.660 -14.800 1.00 43.97 85 SER A CA 1
ATOM 664 C C . SER A 1 85 ? 17.733 6.251 -14.186 1.00 43.97 85 SER A C 1
ATOM 666 O O . SER A 1 85 ? 17.447 6.050 -13.006 1.00 43.97 85 SER A O 1
ATOM 668 N N . TYR A 1 86 ? 18.195 5.237 -14.926 1.00 48.72 86 TYR A N 1
ATOM 669 C CA . TYR A 1 86 ? 18.028 3.841 -14.473 1.00 48.72 86 TYR A CA 1
ATOM 670 C C . TYR A 1 86 ? 19.124 3.250 -13.562 1.00 48.72 86 TYR A C 1
ATOM 672 O O . TYR A 1 86 ? 18.964 2.126 -13.094 1.00 48.72 86 TYR A O 1
ATOM 680 N N . LEU A 1 87 ? 20.219 3.958 -13.269 1.00 42.03 87 LEU A N 1
ATOM 681 C CA . LEU A 1 87 ? 21.378 3.334 -12.605 1.00 42.03 87 LEU A CA 1
ATOM 682 C C . LEU A 1 87 ? 21.340 3.291 -11.066 1.00 42.03 87 LEU A C 1
ATOM 684 O O . LEU A 1 87 ? 22.208 2.661 -10.473 1.00 42.03 87 LEU A O 1
ATOM 688 N N . MET A 1 88 ? 20.340 3.872 -10.395 1.00 42.75 88 MET A N 1
ATOM 689 C CA . MET A 1 88 ? 20.321 3.937 -8.921 1.00 42.75 88 MET A CA 1
ATOM 690 C C . MET A 1 88 ? 19.333 2.965 -8.261 1.00 42.75 88 MET A C 1
ATOM 692 O O . MET A 1 88 ? 18.552 3.341 -7.387 1.00 42.75 88 MET A O 1
ATOM 696 N N . ARG A 1 89 ? 19.317 1.700 -8.695 1.00 50.00 89 ARG A N 1
ATOM 697 C CA . ARG A 1 89 ? 18.451 0.682 -8.086 1.00 50.00 89 ARG A CA 1
ATOM 698 C C . ARG A 1 89 ? 19.077 -0.701 -8.109 1.00 50.00 89 ARG A C 1
ATOM 700 O O . ARG A 1 89 ? 18.591 -1.606 -8.776 1.00 50.00 89 ARG A O 1
ATOM 707 N N . ASP A 1 90 ? 20.143 -0.844 -7.340 1.00 50.06 90 ASP A N 1
ATOM 708 C CA . ASP A 1 90 ? 20.620 -2.151 -6.913 1.00 50.06 90 ASP A CA 1
ATOM 709 C C . ASP A 1 90 ? 20.669 -2.177 -5.387 1.00 50.06 90 ASP A C 1
ATOM 711 O O . ASP A 1 90 ? 21.674 -1.875 -4.758 1.00 50.06 90 ASP A O 1
ATOM 715 N N . LEU A 1 91 ? 19.508 -2.429 -4.789 1.00 49.09 91 LEU A N 1
ATOM 716 C CA . LEU A 1 91 ? 19.374 -2.785 -3.381 1.00 49.09 91 LEU A CA 1
ATOM 717 C C . LEU A 1 91 ? 18.206 -3.763 -3.291 1.00 49.09 91 LEU A C 1
ATOM 719 O O . LEU A 1 91 ? 17.073 -3.412 -2.967 1.00 49.09 91 LEU A O 1
ATOM 723 N N . GLY A 1 92 ? 18.483 -5.007 -3.663 1.00 52.81 92 GLY A N 1
ATOM 724 C CA . GLY A 1 92 ? 17.533 -6.090 -3.499 1.00 52.81 92 GLY A CA 1
ATOM 725 C C . GLY A 1 92 ? 18.062 -7.388 -4.075 1.00 52.81 92 GLY A C 1
ATOM 726 O O . GLY A 1 92 ? 18.271 -7.467 -5.277 1.00 52.81 92 GLY A O 1
ATOM 727 N N . GLY A 1 93 ? 18.273 -8.392 -3.218 1.00 66.88 93 GLY A N 1
ATOM 728 C CA . GLY A 1 93 ? 18.811 -9.698 -3.610 1.00 66.88 93 GLY A CA 1
ATOM 729 C C . GLY A 1 93 ? 18.010 -10.409 -4.709 1.00 66.88 93 GLY A C 1
ATOM 730 O O . GLY A 1 93 ? 16.976 -9.922 -5.162 1.00 66.88 93 GLY A O 1
ATOM 731 N N . GLU A 1 94 ? 18.464 -11.603 -5.100 1.00 72.56 94 GLU A N 1
ATOM 732 C CA . GLU A 1 94 ? 17.995 -12.356 -6.281 1.00 72.56 94 GLU A CA 1
ATOM 733 C C . GLU A 1 94 ? 16.464 -12.394 -6.472 1.00 72.56 94 GLU A C 1
ATOM 735 O O . GLU A 1 94 ? 15.977 -12.322 -7.602 1.00 72.56 94 GLU A O 1
ATOM 740 N N . LEU A 1 95 ? 15.689 -12.440 -5.380 1.00 78.69 95 LEU A N 1
ATOM 741 C CA . LEU A 1 95 ? 14.225 -12.375 -5.409 1.00 78.69 95 LEU A CA 1
ATOM 742 C C . LEU A 1 95 ? 13.690 -11.066 -6.012 1.00 78.69 95 LEU A C 1
ATOM 744 O O . LEU A 1 95 ? 12.801 -11.101 -6.863 1.00 78.69 95 LEU A O 1
ATOM 748 N N . LEU A 1 96 ? 14.199 -9.913 -5.574 1.00 76.00 96 LEU A N 1
ATOM 749 C CA . LEU A 1 96 ? 13.741 -8.606 -6.053 1.00 76.00 96 LEU A CA 1
ATOM 750 C C . LEU A 1 96 ? 14.149 -8.407 -7.517 1.00 76.00 96 LEU A C 1
ATOM 752 O O . LEU A 1 96 ? 13.315 -8.017 -8.336 1.00 76.00 96 LEU A O 1
ATOM 756 N N . THR A 1 97 ? 15.363 -8.825 -7.888 1.00 79.94 97 THR A N 1
ATOM 757 C CA . THR A 1 97 ? 15.802 -8.867 -9.291 1.00 79.94 97 THR A CA 1
ATOM 758 C C . THR A 1 97 ? 14.892 -9.755 -10.148 1.00 79.94 97 THR A C 1
ATOM 760 O O . THR A 1 97 ? 14.527 -9.381 -11.266 1.00 79.94 97 THR A O 1
ATOM 763 N N . GLY A 1 98 ? 14.482 -10.917 -9.631 1.00 84.38 98 GLY A N 1
ATOM 764 C CA . GLY A 1 98 ? 13.538 -11.815 -10.294 1.00 84.38 98 GLY A CA 1
ATOM 765 C C . GLY A 1 98 ? 12.162 -11.175 -10.490 1.00 84.38 98 GLY A C 1
ATOM 766 O O . GLY A 1 98 ? 11.620 -11.190 -11.597 1.00 84.38 98 GLY A O 1
ATOM 767 N N . LEU A 1 99 ? 11.620 -10.537 -9.448 1.00 85.25 99 LEU A N 1
ATOM 768 C CA . LEU A 1 99 ? 10.341 -9.826 -9.517 1.00 85.25 99 LEU A CA 1
ATOM 769 C C . LEU A 1 99 ? 10.379 -8.664 -10.518 1.00 85.25 99 LEU A C 1
ATOM 771 O O . LEU A 1 99 ? 9.404 -8.455 -11.248 1.00 85.25 99 LEU A O 1
ATOM 775 N N . ALA A 1 100 ? 11.484 -7.921 -10.599 1.00 82.88 100 ALA A N 1
ATOM 776 C CA . ALA A 1 100 ? 11.635 -6.795 -11.520 1.00 82.88 100 ALA A CA 1
ATOM 777 C C . ALA A 1 100 ? 11.483 -7.198 -13.000 1.00 82.88 100 ALA A C 1
ATOM 779 O O . ALA A 1 100 ? 10.993 -6.402 -13.800 1.00 82.88 100 ALA A O 1
ATOM 780 N N . ARG A 1 101 ? 11.821 -8.446 -13.356 1.00 86.50 101 ARG A N 1
ATOM 781 C CA . ARG A 1 101 ? 11.687 -8.982 -14.725 1.00 86.50 101 ARG A CA 1
ATOM 782 C C . ARG A 1 101 ? 10.246 -9.309 -15.123 1.00 86.50 101 ARG A C 1
ATOM 784 O O . ARG A 1 101 ? 9.973 -9.520 -16.301 1.00 86.50 101 ARG A O 1
ATOM 791 N N . LEU A 1 102 ? 9.321 -9.357 -14.166 1.00 88.00 102 LEU A N 1
ATOM 792 C CA . LEU A 1 102 ? 7.924 -9.683 -14.434 1.00 88.00 102 LEU A CA 1
ATOM 793 C C . LEU A 1 102 ? 7.119 -8.455 -14.900 1.00 88.00 102 LEU A C 1
ATOM 795 O O . LEU A 1 102 ? 7.332 -7.336 -14.418 1.00 88.00 102 LEU A O 1
ATOM 799 N N . PRO A 1 103 ? 6.098 -8.651 -15.755 1.00 89.69 103 PRO A N 1
ATOM 800 C CA . PRO A 1 103 ? 5.035 -7.677 -15.960 1.00 89.69 103 PRO A CA 1
ATOM 801 C C . PRO A 1 103 ? 4.382 -7.269 -14.633 1.00 89.69 103 PRO A C 1
ATOM 803 O O . PRO A 1 103 ? 4.108 -8.111 -13.774 1.00 89.69 103 PRO A O 1
ATOM 806 N N . ALA A 1 104 ? 4.037 -5.986 -14.491 1.00 85.06 104 ALA A N 1
ATOM 807 C CA . ALA A 1 104 ? 3.509 -5.429 -13.240 1.00 85.06 104 ALA A CA 1
ATOM 808 C C . ALA A 1 104 ? 2.298 -6.200 -12.679 1.00 85.06 104 ALA A C 1
ATOM 810 O O . ALA A 1 104 ? 2.201 -6.394 -11.471 1.00 85.06 104 ALA A O 1
ATOM 811 N N . LYS A 1 105 ? 1.394 -6.687 -13.543 1.00 88.62 105 LYS A N 1
ATOM 812 C CA . LYS A 1 105 ? 0.225 -7.480 -13.120 1.00 88.62 105 LYS A CA 1
ATOM 813 C C . LYS A 1 105 ? 0.607 -8.847 -12.537 1.00 88.62 105 LYS A C 1
ATOM 815 O O . LYS A 1 105 ? -0.000 -9.270 -11.562 1.00 88.62 105 LYS A O 1
ATOM 820 N N . GLN A 1 106 ? 1.613 -9.517 -13.104 1.00 91.62 106 GLN A N 1
ATOM 821 C CA . GLN A 1 106 ? 2.097 -10.807 -12.595 1.00 91.62 106 GLN A CA 1
ATOM 822 C C . GLN A 1 106 ? 2.828 -10.626 -11.264 1.00 91.62 106 GLN A C 1
ATOM 824 O O . GLN A 1 106 ? 2.567 -11.353 -10.309 1.00 91.62 106 GLN A O 1
ATOM 829 N N . ARG A 1 107 ? 3.672 -9.592 -11.171 1.00 92.81 107 ARG A N 1
ATOM 830 C CA . ARG A 1 107 ? 4.334 -9.218 -9.918 1.00 92.81 107 ARG A CA 1
ATOM 831 C C . ARG A 1 107 ? 3.327 -8.898 -8.815 1.00 92.81 107 ARG A C 1
ATOM 833 O O . ARG A 1 107 ? 3.473 -9.406 -7.711 1.00 92.81 107 ARG A O 1
ATOM 840 N N . ALA A 1 108 ? 2.290 -8.115 -9.117 1.00 87.44 108 ALA A N 1
ATOM 841 C CA . ALA A 1 108 ? 1.229 -7.810 -8.159 1.00 87.44 108 ALA A CA 1
ATOM 842 C C . ALA A 1 108 ? 0.529 -9.079 -7.650 1.00 87.44 108 ALA A C 1
ATOM 844 O O . ALA A 1 108 ? 0.316 -9.206 -6.450 1.00 87.44 108 ALA A O 1
ATOM 845 N N . ALA A 1 109 ? 0.214 -10.028 -8.538 1.00 91.81 109 ALA A N 1
ATOM 846 C CA . ALA A 1 109 ? -0.425 -11.284 -8.153 1.00 91.81 109 ALA A CA 1
ATOM 847 C C . ALA A 1 109 ? 0.445 -12.112 -7.192 1.00 91.81 109 ALA A C 1
ATOM 849 O O . ALA A 1 109 ? -0.055 -12.560 -6.165 1.00 91.81 109 ALA A O 1
ATOM 850 N N . LEU A 1 110 ? 1.742 -12.265 -7.485 1.00 91.69 110 LEU A N 1
ATOM 851 C CA . LEU A 1 110 ? 2.669 -12.993 -6.610 1.00 91.69 110 LEU A CA 1
ATOM 852 C C . LEU A 1 110 ? 2.833 -12.308 -5.256 1.00 91.69 110 LEU A C 1
ATOM 854 O O . LEU A 1 110 ? 2.730 -12.956 -4.221 1.00 91.69 110 LEU A O 1
ATOM 858 N N . VAL A 1 111 ? 3.062 -10.995 -5.260 1.00 89.00 111 VAL A N 1
ATOM 859 C CA . VAL A 1 111 ? 3.212 -10.228 -4.023 1.00 89.00 111 VAL A CA 1
ATOM 860 C C . VAL A 1 111 ? 1.970 -10.390 -3.156 1.00 89.00 111 VAL A C 1
ATOM 862 O O . VAL A 1 111 ? 2.096 -10.755 -1.993 1.00 89.00 111 VAL A O 1
ATO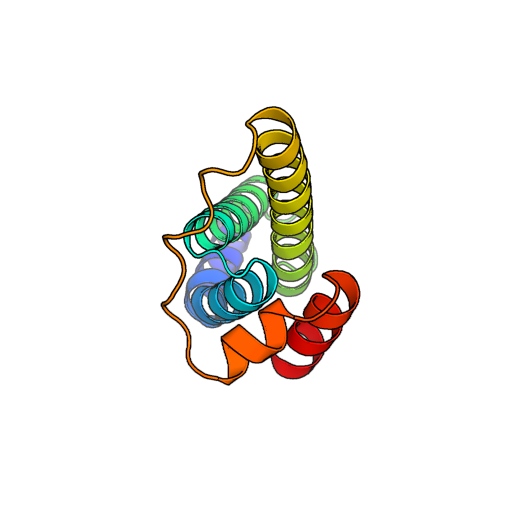M 865 N N . LEU A 1 112 ? 0.777 -10.180 -3.719 1.00 88.38 112 LEU A N 1
ATOM 866 C CA . LEU A 1 112 ? -0.469 -10.325 -2.972 1.00 88.38 112 LEU A CA 1
ATOM 867 C C . LEU A 1 112 ? -0.666 -11.756 -2.464 1.00 88.38 112 LEU A C 1
ATOM 869 O O . LEU A 1 112 ? -1.067 -11.914 -1.324 1.00 88.38 112 LEU A O 1
ATOM 873 N N . PHE A 1 113 ? -0.324 -12.780 -3.249 1.00 89.25 113 PHE A N 1
ATOM 874 C CA . PHE A 1 113 ? -0.449 -14.178 -2.828 1.00 89.25 113 PHE A CA 1
ATOM 875 C C . PHE A 1 113 ? 0.404 -14.531 -1.599 1.00 89.25 113 PHE A C 1
ATOM 877 O O . PHE A 1 113 ? -0.033 -15.303 -0.754 1.00 89.25 113 PHE A O 1
ATOM 884 N N . TYR A 1 114 ? 1.615 -13.979 -1.483 1.00 87.44 114 TYR A N 1
ATOM 885 C CA . TYR A 1 114 ? 2.499 -14.270 -0.345 1.00 87.44 114 TYR A CA 1
ATOM 886 C C . TYR A 1 114 ? 2.310 -13.320 0.842 1.00 87.44 114 TYR A C 1
ATOM 888 O O . TYR A 1 114 ? 2.700 -13.652 1.961 1.00 87.44 114 TYR A O 1
ATOM 896 N N . TYR A 1 115 ? 1.740 -12.136 0.613 1.00 80.56 115 TYR A N 1
ATOM 897 C CA . TYR A 1 115 ? 1.612 -11.097 1.633 1.00 80.56 115 TYR A CA 1
ATOM 898 C C . TYR A 1 115 ? 0.193 -10.862 2.144 1.00 80.56 115 TYR A C 1
ATOM 900 O O . TYR A 1 115 ? 0.082 -10.218 3.189 1.00 80.56 115 TYR A O 1
ATOM 908 N N . ALA A 1 116 ? -0.862 -11.345 1.492 1.00 73.38 116 ALA A N 1
ATOM 909 C CA . ALA A 1 116 ? -2.257 -11.118 1.883 1.00 73.38 116 ALA A CA 1
ATOM 910 C C . ALA A 1 116 ? -3.013 -12.439 2.045 1.00 73.38 116 ALA A C 1
ATOM 912 O O . ALA A 1 116 ? -3.793 -12.518 3.019 1.00 73.38 116 ALA A O 1
#

pLDDT: mean 85.83, std 15.0, range [42.03, 98.5]

Foldseek 3Di:
DLVVQLVVLVVCCVPCVVLLLVLLCLLLVDNVLSVVLLVVLSVVSSVCGPVDPDSNVSSSVRSNVSSVVVSVVVVVVPVVPPPDDPDPRDDDPPSSVVLVPDDSVVSNVVSVVVRD

Radius of gyration: 15.51 Å; chains: 1; bounding box: 38×27×41 Å